Protein AF-A0AAD1P3G7-F1 (afdb_monomer_lite)

Structure (mmCIF, N/CA/C/O backbone):
data_AF-A0AAD1P3G7-F1
#
_entry.id   AF-A0AAD1P3G7-F1
#
loop_
_atom_site.group_PDB
_atom_site.id
_atom_site.type_symbol
_atom_site.label_atom_id
_atom_site.label_alt_id
_atom_site.label_comp_id
_atom_site.label_asym_id
_atom_site.label_entity_id
_atom_site.label_seq_id
_atom_site.pdbx_PDB_ins_code
_atom_site.Cartn_x
_atom_site.Cartn_y
_atom_site.Cartn_z
_atom_site.occupancy
_atom_site.B_iso_or_equiv
_atom_site.auth_seq_id
_atom_site.auth_comp_id
_atom_site.auth_asym_id
_atom_site.auth_atom_id
_atom_site.pdbx_PDB_model_num
ATOM 1 N N . MET A 1 1 ? -48.129 5.835 37.629 1.00 36.12 1 MET A N 1
ATOM 2 C CA . MET A 1 1 ? -47.521 6.976 36.917 1.00 36.12 1 MET A CA 1
ATOM 3 C C . MET A 1 1 ? -46.113 7.125 37.470 1.00 36.12 1 MET A C 1
ATOM 5 O O . MET A 1 1 ? -45.965 7.553 38.604 1.00 36.12 1 MET A O 1
ATOM 9 N N . LEU A 1 2 ? -45.109 6.602 36.759 1.00 42.03 2 LEU A N 1
ATOM 10 C CA . LEU A 1 2 ? -43.707 6.659 37.183 1.00 42.03 2 LEU A CA 1
ATOM 11 C C . LEU A 1 2 ? -43.207 8.080 36.921 1.00 42.03 2 LEU A C 1
ATOM 13 O O . LEU A 1 2 ? -42.811 8.399 35.802 1.00 42.03 2 LEU A O 1
ATOM 17 N N . PHE A 1 3 ? -43.298 8.940 37.934 1.00 46.84 3 PHE A N 1
ATOM 18 C CA . PHE A 1 3 ? -42.537 10.181 37.952 1.00 46.84 3 PHE A CA 1
ATOM 19 C C . PHE A 1 3 ? -41.063 9.779 37.994 1.00 46.84 3 PHE A C 1
ATOM 21 O O . PHE A 1 3 ? -40.562 9.301 39.008 1.00 46.84 3 PHE A O 1
ATOM 28 N N . LEU A 1 4 ? -40.405 9.861 36.838 1.00 49.84 4 LEU A N 1
ATOM 29 C CA . LEU A 1 4 ? -38.955 9.821 36.750 1.00 49.84 4 LEU A CA 1
ATOM 30 C C . LEU A 1 4 ? -38.446 11.031 37.527 1.00 49.84 4 LEU A C 1
ATOM 32 O O . LEU A 1 4 ? -38.607 12.168 37.094 1.00 49.84 4 LEU A O 1
ATOM 36 N N . ASP A 1 5 ? -37.913 10.735 38.705 1.00 57.84 5 ASP A N 1
ATOM 37 C CA . ASP A 1 5 ? -37.275 11.655 39.628 1.00 57.84 5 ASP A CA 1
ATOM 38 C C . ASP A 1 5 ? -36.222 12.485 38.872 1.00 57.84 5 ASP A C 1
ATOM 40 O O . ASP A 1 5 ? -35.218 11.972 38.365 1.00 57.84 5 ASP A O 1
ATOM 44 N N . GLN A 1 6 ? -36.545 13.760 38.667 1.00 55.66 6 GLN A N 1
ATOM 45 C CA . GLN A 1 6 ? -35.806 14.674 37.801 1.00 55.66 6 GLN A CA 1
ATOM 46 C C . GLN A 1 6 ? -34.412 14.976 38.377 1.00 55.66 6 GLN A C 1
ATOM 48 O O . GLN A 1 6 ? -33.468 15.184 37.612 1.00 55.66 6 GLN A O 1
ATOM 53 N N . ASP A 1 7 ? -34.249 14.869 39.695 1.00 58.38 7 ASP A N 1
ATOM 54 C CA . ASP A 1 7 ? -32.976 15.051 40.396 1.00 58.38 7 ASP A CA 1
ATOM 55 C C . ASP A 1 7 ? -32.043 13.851 40.172 1.00 58.38 7 ASP A C 1
ATOM 57 O O . ASP A 1 7 ? -30.888 14.023 39.774 1.00 58.38 7 ASP A O 1
ATOM 61 N N . ALA A 1 8 ?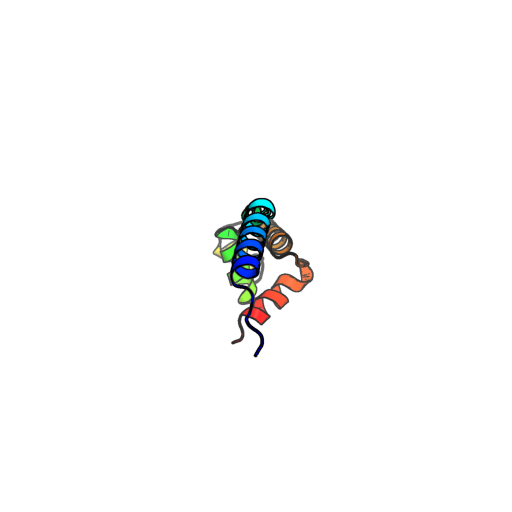 -32.572 12.622 40.228 1.00 61.56 8 ALA A N 1
ATOM 62 C CA . ALA A 1 8 ? -31.816 11.427 39.843 1.00 61.56 8 ALA A CA 1
ATOM 63 C C . ALA A 1 8 ? -31.364 11.445 38.368 1.00 61.56 8 ALA A C 1
ATOM 65 O O . ALA A 1 8 ? -30.380 10.792 37.999 1.00 61.56 8 ALA A O 1
ATOM 66 N N . SER A 1 9 ? -32.076 12.172 37.500 1.00 64.88 9 SER A N 1
ATOM 67 C CA . SER A 1 9 ? -31.716 12.310 36.085 1.00 64.88 9 SER A CA 1
ATOM 68 C C . SER A 1 9 ? -30.510 13.232 35.868 1.00 64.88 9 SER A C 1
ATOM 70 O O . SER A 1 9 ? -29.662 12.933 35.022 1.00 64.88 9 SER A O 1
ATOM 72 N N . LEU A 1 10 ? -30.392 14.296 36.670 1.00 74.06 10 LEU A N 1
ATOM 73 C CA . LEU A 1 10 ? -29.263 15.225 36.627 1.00 74.06 10 LEU A CA 1
ATOM 74 C C . LEU A 1 10 ? -27.996 14.574 37.173 1.00 74.06 10 LEU A C 1
ATOM 76 O O . LEU A 1 10 ? -26.950 14.668 36.532 1.00 74.06 10 LEU A O 1
ATOM 80 N N . ASP A 1 11 ? -28.098 13.829 38.273 1.00 78.50 11 ASP A N 1
ATOM 81 C CA . ASP A 1 11 ? -26.965 13.073 38.813 1.00 78.50 11 ASP A CA 1
ATOM 82 C C . ASP A 1 11 ? -26.488 11.989 37.843 1.00 78.50 11 ASP A C 1
ATOM 84 O O . ASP A 1 11 ? -25.286 11.819 37.617 1.00 78.50 11 ASP A O 1
ATOM 88 N N . ARG A 1 12 ? -27.419 11.286 37.186 1.00 74.12 12 ARG A N 1
ATOM 89 C CA . ARG A 1 12 ? -27.076 10.318 36.132 1.00 74.12 12 ARG A CA 1
ATOM 90 C C . ARG A 1 12 ? -26.402 10.982 34.940 1.00 74.12 12 ARG A C 1
ATOM 92 O O . ARG A 1 12 ? -25.451 10.415 34.400 1.00 74.12 12 ARG A O 1
ATOM 99 N N . LEU A 1 13 ? -26.866 12.163 34.533 1.00 79.56 13 LEU A N 1
ATOM 100 C CA . LEU A 1 13 ? -26.256 12.917 33.444 1.00 79.56 13 LEU A CA 1
ATOM 101 C C . LEU A 1 13 ? -24.848 13.384 33.825 1.00 79.56 13 LEU A C 1
ATOM 103 O O . LEU A 1 13 ? -23.910 13.183 33.056 1.00 79.56 13 LEU A O 1
ATOM 107 N N . LEU A 1 14 ? -24.681 13.943 35.022 1.00 83.06 14 LEU A N 1
ATOM 108 C CA . LEU A 1 14 ? -23.393 14.394 35.539 1.00 83.06 14 LEU A CA 1
ATOM 109 C C . LEU A 1 14 ? -22.400 13.233 35.629 1.00 83.06 14 LEU A C 1
ATOM 111 O O . LEU A 1 14 ? -21.256 13.356 35.185 1.00 83.06 14 LEU A O 1
ATOM 115 N N . HIS A 1 15 ? -22.846 12.082 36.129 1.00 81.44 15 HIS A N 1
ATOM 116 C CA . HIS A 1 15 ? -22.034 10.875 36.196 1.00 81.44 15 HIS A CA 1
ATOM 117 C C . HIS A 1 15 ? -21.653 10.368 34.796 1.00 81.44 15 HIS A C 1
ATOM 119 O O . HIS A 1 15 ? -20.493 10.036 34.557 1.00 81.44 15 HIS A O 1
ATOM 125 N N . ALA A 1 16 ? -22.588 10.363 33.840 1.00 77.31 16 ALA A N 1
ATOM 126 C CA . ALA A 1 16 ? -22.320 9.961 32.459 1.00 77.31 16 ALA A CA 1
ATOM 127 C C . ALA A 1 16 ? -21.313 10.895 31.765 1.00 77.31 16 ALA A C 1
ATOM 129 O O . ALA A 1 16 ? -20.365 10.425 31.135 1.00 77.31 16 ALA A O 1
ATOM 130 N N . VAL A 1 17 ? -21.469 12.212 31.916 1.00 81.81 17 VAL A N 1
ATOM 131 C CA . VAL A 1 17 ? -20.555 13.213 31.343 1.00 81.81 17 VAL A CA 1
ATOM 132 C C . VAL A 1 17 ? -19.166 13.105 31.971 1.00 81.81 17 VAL A C 1
ATOM 134 O O . VAL A 1 17 ? -18.162 13.109 31.255 1.00 81.81 17 VAL A O 1
ATOM 137 N N . THR A 1 18 ? -19.093 12.941 33.292 1.00 82.88 18 THR A N 1
ATOM 138 C CA . THR A 1 18 ? -17.827 12.777 34.022 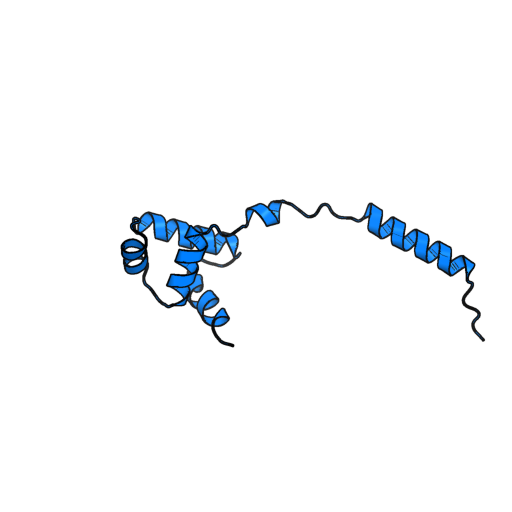1.00 82.88 18 THR A CA 1
ATOM 139 C C . THR A 1 18 ? -17.120 11.491 33.604 1.00 82.88 18 THR A C 1
ATOM 141 O O . THR A 1 18 ? -15.925 11.516 33.307 1.00 82.88 18 THR A O 1
ATOM 144 N N . TYR A 1 19 ? -17.865 10.391 33.469 1.00 78.38 19 TYR A N 1
ATOM 145 C CA . TYR A 1 19 ? -17.348 9.122 32.969 1.00 78.38 19 TYR A CA 1
ATOM 146 C C . TYR A 1 19 ? -16.784 9.262 31.550 1.00 78.38 19 TYR A C 1
ATOM 148 O O . TYR A 1 19 ? -15.666 8.818 31.306 1.00 78.38 19 TYR A O 1
ATOM 156 N N . ILE A 1 20 ? -17.496 9.914 30.625 1.00 76.44 20 ILE A N 1
ATOM 157 C CA . ILE A 1 20 ? -17.022 10.128 29.246 1.00 76.44 20 ILE A CA 1
ATOM 158 C C . ILE A 1 20 ? -15.772 11.018 29.218 1.00 76.44 20 ILE A C 1
ATOM 160 O O . ILE A 1 20 ? -14.835 10.739 28.471 1.00 76.44 20 ILE A O 1
ATOM 164 N N . SER A 1 21 ? -15.740 12.072 30.037 1.00 76.06 21 SER A N 1
ATOM 165 C CA . SER A 1 21 ? -14.607 12.997 30.127 1.00 76.06 21 SER A CA 1
ATOM 166 C C . SER A 1 21 ? -13.346 12.310 30.666 1.00 76.06 21 SER A C 1
ATOM 168 O O . SER A 1 21 ? -12.270 12.437 30.082 1.00 76.06 21 SER A O 1
ATOM 170 N N . GLN A 1 22 ? -13.482 11.512 31.729 1.00 73.19 22 GLN A N 1
ATOM 171 C CA . GLN A 1 22 ? -12.369 10.795 32.361 1.00 73.19 22 GLN A CA 1
ATOM 172 C C . GLN A 1 22 ? -11.921 9.561 31.561 1.00 73.19 22 GLN A C 1
ATOM 174 O O . GLN A 1 22 ? -10.732 9.255 31.515 1.00 73.19 22 GLN A O 1
ATOM 179 N N . ASN A 1 23 ? -12.847 8.873 30.884 1.00 65.00 23 ASN A N 1
ATOM 180 C CA . ASN A 1 23 ? -12.560 7.706 30.039 1.00 65.00 23 ASN A CA 1
ATOM 181 C C . ASN A 1 23 ? -12.311 8.076 28.576 1.00 65.00 23 ASN A C 1
ATOM 183 O O . ASN A 1 23 ? -12.358 7.202 27.703 1.00 65.00 23 ASN A O 1
ATOM 187 N N . LYS A 1 24 ? -12.024 9.350 28.288 1.00 60.12 24 LYS A N 1
ATOM 188 C CA . LYS A 1 24 ? -11.571 9.801 26.975 1.00 60.12 24 LYS A CA 1
ATOM 189 C C . LYS A 1 24 ? -10.191 9.195 26.728 1.00 60.12 24 LYS A C 1
ATOM 191 O O . LYS A 1 24 ? -9.159 9.816 26.970 1.00 60.12 24 LYS A O 1
ATOM 196 N N . LYS A 1 25 ? -10.175 7.927 26.303 1.00 62.31 25 LYS A N 1
ATOM 197 C CA . LYS A 1 25 ? -8.959 7.209 25.934 1.00 62.31 25 LYS A CA 1
ATOM 198 C C . LYS A 1 25 ? -8.209 8.118 24.965 1.00 62.31 25 LYS A C 1
ATOM 200 O O . LYS A 1 25 ? -8.831 8.572 23.998 1.00 62.31 25 LYS A O 1
ATOM 205 N N . PRO A 1 26 ? -6.924 8.423 25.210 1.00 55.66 26 PRO A N 1
ATOM 206 C CA . PRO A 1 26 ? -6.143 9.165 24.239 1.00 55.66 26 PRO A CA 1
ATOM 207 C C . PRO A 1 26 ? -6.281 8.415 22.920 1.00 55.66 26 PRO A C 1
ATOM 209 O O . PRO A 1 26 ? -5.983 7.219 22.857 1.00 55.66 26 PRO A O 1
ATOM 212 N N . ILE A 1 27 ? -6.822 9.091 21.901 1.00 53.59 27 ILE A N 1
ATOM 213 C CA . ILE A 1 27 ? -6.882 8.553 20.545 1.00 53.59 27 ILE A CA 1
ATOM 214 C C . ILE A 1 27 ? -5.450 8.145 20.242 1.00 53.59 27 ILE A C 1
ATOM 216 O O . ILE A 1 27 ? -4.545 8.980 20.248 1.00 53.59 27 ILE A O 1
ATOM 220 N N . ASN A 1 28 ? -5.221 6.842 20.137 1.00 52.38 28 ASN A N 1
ATOM 221 C CA . ASN A 1 28 ? -3.885 6.296 20.090 1.00 52.38 28 ASN A CA 1
ATOM 222 C C . ASN A 1 28 ? -3.259 6.735 18.764 1.00 52.38 28 ASN A C 1
ATOM 224 O O . ASN A 1 28 ? -3.518 6.145 17.720 1.00 52.38 28 ASN A O 1
ATOM 228 N N . ILE A 1 29 ? -2.434 7.784 18.807 1.00 52.06 29 ILE A N 1
ATOM 229 C CA . ILE A 1 29 ? -1.764 8.386 17.643 1.00 52.06 29 ILE A CA 1
ATOM 230 C C . ILE A 1 29 ? -0.911 7.348 16.879 1.00 52.06 29 ILE A C 1
ATOM 232 O O . ILE A 1 29 ? -0.542 7.574 15.727 1.00 52.06 29 ILE A O 1
ATOM 236 N N . LYS A 1 30 ? -0.655 6.157 17.451 1.00 50.66 30 LYS A N 1
ATOM 237 C CA . LYS A 1 30 ? -0.067 5.025 16.719 1.00 50.66 30 LYS A CA 1
ATOM 238 C C . LYS A 1 30 ? -0.883 4.615 15.487 1.00 50.66 30 LYS A C 1
ATOM 240 O O . LYS A 1 30 ? -0.267 4.180 14.519 1.00 50.66 30 LYS A O 1
ATOM 245 N N . GLU A 1 31 ? -2.205 4.805 15.465 1.00 51.62 31 GLU A N 1
ATOM 246 C CA . GLU A 1 31 ? -3.010 4.549 14.257 1.00 51.62 31 GLU A CA 1
ATOM 247 C C . GLU A 1 31 ? -2.689 5.526 13.115 1.00 51.62 31 GLU A C 1
ATOM 249 O O . GLU A 1 31 ? -2.741 5.153 11.944 1.00 51.62 31 GLU A O 1
ATOM 254 N N . ILE A 1 32 ? -2.249 6.749 13.428 1.00 49.91 32 ILE A N 1
ATOM 255 C CA . ILE A 1 32 ? -1.918 7.779 12.430 1.00 49.91 32 ILE A CA 1
ATOM 256 C C . ILE A 1 32 ? -0.589 7.459 11.720 1.00 49.91 32 ILE A C 1
ATOM 258 O O . ILE A 1 32 ? -0.407 7.791 10.549 1.00 49.91 32 ILE A O 1
ATOM 262 N N . ASN A 1 33 ? 0.316 6.720 12.374 1.00 51.66 33 ASN A N 1
ATOM 263 C CA . ASN A 1 33 ? 1.559 6.228 11.760 1.00 51.66 33 ASN A CA 1
ATOM 264 C C . ASN A 1 33 ? 1.326 5.094 10.749 1.00 51.66 33 ASN A C 1
ATOM 266 O O . ASN A 1 33 ? 2.231 4.728 9.998 1.00 51.66 33 ASN A O 1
ATOM 270 N N . ASN A 1 34 ? 0.102 4.564 10.689 1.00 60.16 34 ASN A N 1
ATOM 271 C CA . ASN A 1 34 ? -0.305 3.546 9.731 1.00 60.16 34 ASN A CA 1
ATOM 272 C C . ASN A 1 34 ? -0.788 4.138 8.394 1.00 60.16 34 ASN A C 1
ATOM 274 O O . ASN A 1 34 ? -1.393 3.453 7.568 1.00 60.16 34 ASN A O 1
ATOM 278 N N . LYS A 1 35 ? -0.527 5.430 8.164 1.00 71.75 35 LYS A N 1
ATOM 279 C CA . LYS A 1 35 ? -0.946 6.137 6.957 1.00 71.75 35 LYS A CA 1
ATOM 280 C C . LYS A 1 35 ? -0.228 5.573 5.731 1.00 71.75 35 LYS A C 1
ATOM 282 O O . LYS A 1 35 ? 1.006 5.537 5.659 1.00 71.75 35 LYS A O 1
ATOM 287 N N . ILE A 1 36 ? -1.012 5.126 4.755 1.00 80.50 36 ILE A N 1
ATOM 288 C CA . ILE A 1 36 ? -0.510 4.775 3.427 1.00 80.50 36 ILE A CA 1
ATOM 289 C C . ILE A 1 36 ? 0.017 6.056 2.771 1.00 80.50 36 ILE A C 1
ATOM 291 O O . ILE A 1 36 ? -0.680 7.066 2.692 1.00 80.50 36 ILE A O 1
ATOM 295 N N . THR A 1 37 ? 1.277 6.029 2.347 1.00 87.31 37 THR A N 1
ATOM 296 C CA . THR A 1 37 ? 1.912 7.134 1.617 1.00 87.31 37 THR A CA 1
ATOM 297 C C . THR A 1 37 ? 1.397 7.189 0.179 1.00 87.31 37 THR A C 1
ATOM 299 O O . THR A 1 37 ? 0.921 6.187 -0.345 1.00 87.31 37 THR A O 1
ATOM 302 N N . ALA A 1 38 ? 1.535 8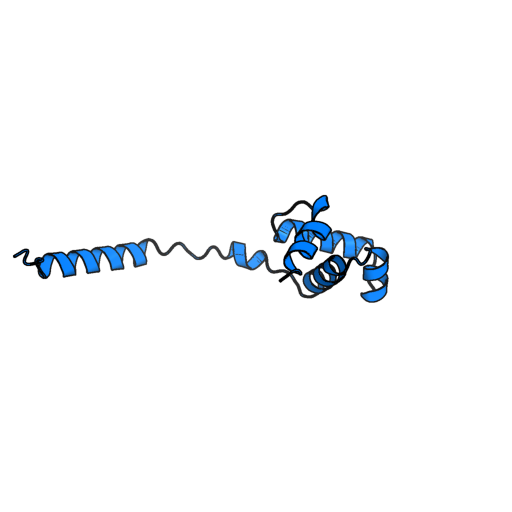.329 -0.503 1.00 83.75 38 ALA A N 1
ATOM 303 C CA . ALA A 1 38 ? 1.094 8.463 -1.898 1.00 83.75 38 ALA A CA 1
ATOM 304 C C . ALA A 1 38 ? 1.729 7.408 -2.828 1.00 83.75 38 ALA A C 1
ATOM 306 O O . ALA A 1 38 ? 1.050 6.821 -3.665 1.00 83.75 38 ALA A O 1
ATOM 307 N N . ASN A 1 39 ? 3.013 7.095 -2.628 1.00 87.62 39 ASN A N 1
ATOM 308 C CA . ASN A 1 39 ? 3.709 6.069 -3.410 1.00 87.62 39 ASN A CA 1
ATOM 309 C C . ASN A 1 39 ? 3.159 4.666 -3.133 1.00 87.62 39 ASN A C 1
ATOM 311 O O . ASN A 1 39 ? 2.918 3.898 -4.060 1.00 87.62 39 ASN A O 1
ATOM 315 N N . GLU A 1 40 ? 2.919 4.337 -1.863 1.00 87.75 40 GLU A N 1
ATOM 316 C CA . GLU A 1 40 ? 2.291 3.071 -1.480 1.00 87.75 40 GLU A CA 1
ATOM 317 C C . GLU A 1 40 ? 0.859 2.971 -2.022 1.00 87.75 40 GLU A C 1
ATOM 319 O O . GLU A 1 40 ? 0.464 1.918 -2.510 1.00 87.75 40 GLU A O 1
ATOM 324 N N . PHE A 1 41 ? 0.102 4.068 -2.007 1.00 84.50 41 PHE A N 1
ATOM 325 C CA . PHE A 1 41 ? -1.241 4.119 -2.573 1.00 84.50 41 PHE A CA 1
ATOM 326 C C . PHE A 1 41 ? -1.225 3.879 -4.084 1.00 84.50 41 PHE A C 1
ATOM 328 O O . PHE A 1 41 ? -1.978 3.042 -4.572 1.00 84.50 41 PHE A O 1
ATOM 335 N N . ASN A 1 42 ? -0.326 4.533 -4.821 1.00 86.75 42 ASN A N 1
ATOM 336 C CA . ASN A 1 42 ? -0.192 4.345 -6.266 1.00 86.75 42 ASN A CA 1
ATOM 337 C C . ASN A 1 42 ? 0.160 2.893 -6.618 1.00 86.75 42 ASN A C 1
ATOM 339 O O . ASN A 1 42 ? -0.479 2.291 -7.480 1.00 86.75 42 ASN A O 1
ATOM 343 N N . VAL A 1 43 ? 1.109 2.291 -5.894 1.00 88.88 43 VAL A N 1
ATOM 344 C CA . VAL A 1 43 ? 1.459 0.871 -6.062 1.00 88.88 43 VAL A CA 1
ATOM 345 C C . VAL A 1 43 ? 0.272 -0.035 -5.729 1.00 88.88 43 VAL A C 1
ATOM 347 O O . VAL A 1 43 ? -0.030 -0.954 -6.486 1.00 88.88 43 VAL A O 1
ATOM 350 N N . MET A 1 44 ? -0.437 0.231 -4.630 1.00 86.81 44 MET A N 1
ATOM 351 C CA . MET A 1 44 ? -1.635 -0.511 -4.224 1.00 86.81 44 MET A CA 1
ATOM 352 C C . MET A 1 44 ? -2.721 -0.473 -5.308 1.00 86.81 44 MET A C 1
ATOM 354 O O . MET A 1 44 ? -3.314 -1.495 -5.643 1.00 86.81 44 MET A O 1
ATOM 358 N N . MET A 1 45 ? -2.934 0.703 -5.888 1.00 85.81 45 MET A N 1
ATOM 359 C CA . MET A 1 45 ? -3.935 0.999 -6.906 1.00 85.81 45 MET A CA 1
ATOM 360 C C . MET A 1 45 ? -3.604 0.323 -8.252 1.00 85.81 45 MET A C 1
ATOM 362 O O . MET A 1 45 ? -4.500 -0.168 -8.943 1.00 85.81 45 MET A O 1
ATOM 366 N N . MET A 1 46 ? -2.323 0.213 -8.615 1.00 88.06 46 MET A N 1
ATOM 367 C CA . MET A 1 46 ? -1.882 -0.562 -9.786 1.00 88.06 46 MET A CA 1
ATOM 368 C C . MET A 1 46 ? -1.964 -2.079 -9.545 1.00 88.06 46 MET A C 1
ATOM 370 O O . MET A 1 46 ? -2.404 -2.820 -10.424 1.00 88.06 46 MET A O 1
ATOM 374 N N . LEU A 1 47 ? -1.627 -2.550 -8.338 1.00 85.88 47 LEU A N 1
ATOM 375 C CA . LEU A 1 47 ? -1.795 -3.959 -7.953 1.00 85.88 47 LEU A CA 1
ATOM 376 C C . LEU A 1 47 ? -3.268 -4.392 -8.001 1.00 85.88 47 LEU A C 1
ATOM 378 O O . LEU A 1 47 ? -3.558 -5.501 -8.451 1.00 85.88 47 LEU A O 1
ATOM 382 N N . ALA A 1 48 ? -4.189 -3.519 -7.579 1.00 80.62 48 ALA A N 1
ATOM 383 C CA . ALA A 1 48 ? -5.637 -3.733 -7.663 1.00 80.62 48 ALA A CA 1
ATOM 384 C C . ALA A 1 48 ? -6.102 -3.995 -9.101 1.00 80.62 48 ALA A C 1
ATOM 386 O O . ALA A 1 48 ? -6.906 -4.887 -9.349 1.00 80.62 48 ALA A O 1
ATOM 387 N N . ARG A 1 49 ? -5.528 -3.249 -10.054 1.00 81.00 49 ARG A N 1
ATOM 388 C CA . ARG A 1 49 ? -5.771 -3.382 -11.499 1.00 81.00 49 ARG A CA 1
ATOM 389 C C . ARG A 1 49 ? -5.089 -4.600 -12.125 1.00 81.00 49 ARG A C 1
ATOM 391 O O . ARG A 1 49 ? -5.162 -4.787 -13.333 1.00 81.00 49 ARG A O 1
ATOM 398 N N . GLY A 1 50 ? -4.398 -5.415 -11.331 1.00 85.38 50 GLY A N 1
ATOM 399 C CA . GLY A 1 50 ? -3.774 -6.652 -11.787 1.00 85.38 50 GLY A CA 1
ATOM 400 C C . GLY A 1 50 ? -2.359 -6.506 -12.340 1.00 85.38 50 GLY A C 1
ATOM 401 O O . GLY A 1 50 ? -1.816 -7.506 -12.807 1.00 85.38 50 GLY A O 1
ATOM 402 N N . TRP A 1 51 ? -1.749 -5.321 -12.250 1.00 87.12 51 TRP A N 1
ATOM 403 C CA . TRP A 1 51 ? -0.405 -5.078 -12.773 1.00 87.12 51 TRP A CA 1
ATOM 404 C C . TRP A 1 51 ? 0.651 -5.886 -12.006 1.00 87.12 51 TRP A C 1
ATOM 406 O O . TRP A 1 51 ? 0.543 -6.096 -10.792 1.00 87.12 51 TRP A O 1
ATOM 416 N N . SER A 1 52 ? 1.686 -6.343 -12.713 1.00 89.75 52 SER A N 1
ATOM 417 C CA . SER A 1 52 ? 2.841 -7.014 -12.112 1.00 89.75 52 SER A CA 1
ATOM 418 C C . SER A 1 52 ? 3.789 -6.011 -11.444 1.00 89.75 52 SER A C 1
ATOM 420 O O . SER A 1 52 ? 3.783 -4.816 -11.739 1.00 89.75 52 SER A O 1
ATOM 422 N N . LEU A 1 53 ? 4.667 -6.498 -10.562 1.00 88.44 53 LEU A N 1
ATOM 423 C CA . LEU A 1 53 ? 5.693 -5.654 -9.937 1.00 88.44 53 LEU A CA 1
ATOM 424 C C . LEU A 1 53 ? 6.650 -5.039 -10.966 1.00 88.44 53 LEU A C 1
ATOM 426 O O . LEU A 1 53 ? 7.052 -3.893 -10.794 1.00 88.44 53 LEU A O 1
ATOM 430 N N . THR A 1 54 ? 6.956 -5.772 -12.039 1.00 91.88 54 THR A N 1
ATOM 431 C CA . THR A 1 54 ? 7.829 -5.325 -13.134 1.00 91.88 54 THR A CA 1
ATOM 432 C C . THR A 1 54 ? 7.183 -4.191 -13.939 1.00 91.88 54 THR A C 1
ATOM 434 O O . THR A 1 54 ? 7.819 -3.176 -14.216 1.00 91.88 54 THR A O 1
ATOM 437 N N . GLN A 1 55 ? 5.880 -4.298 -14.224 1.00 91.12 55 GLN A N 1
ATOM 438 C CA . GLN A 1 55 ? 5.100 -3.253 -14.897 1.00 91.12 55 GLN A CA 1
ATOM 439 C C . GLN A 1 55 ? 4.991 -1.988 -14.038 1.00 91.12 55 GLN A C 1
ATOM 441 O O . GLN A 1 55 ? 5.183 -0.878 -14.531 1.00 91.12 55 GLN A O 1
ATOM 446 N N . ILE A 1 56 ? 4.735 -2.149 -12.737 1.00 91.31 56 ILE A N 1
ATOM 447 C CA . ILE A 1 56 ? 4.655 -1.030 -11.787 1.00 91.31 56 ILE A CA 1
ATOM 448 C C . ILE A 1 56 ? 6.015 -0.341 -11.637 1.00 91.31 56 ILE A C 1
ATOM 450 O O . ILE A 1 56 ? 6.072 0.887 -11.572 1.00 91.31 56 ILE A O 1
ATOM 454 N N . ALA A 1 57 ? 7.102 -1.114 -11.595 1.00 92.25 57 ALA A N 1
ATOM 455 C CA . ALA A 1 57 ? 8.469 -0.606 -11.536 1.00 92.25 57 ALA A CA 1
ATOM 456 C C . ALA A 1 57 ? 8.791 0.270 -12.754 1.00 92.25 57 ALA A C 1
ATOM 458 O O . ALA A 1 57 ? 9.235 1.409 -12.586 1.00 92.25 57 ALA A O 1
ATOM 459 N N . GLY A 1 58 ? 8.461 -0.216 -13.957 1.00 91.56 58 GLY A N 1
ATOM 460 C CA . GLY A 1 58 ? 8.601 0.542 -15.200 1.00 91.56 58 GLY A CA 1
ATOM 461 C C . GLY A 1 58 ? 7.779 1.833 -15.205 1.00 91.56 58 GLY A C 1
ATOM 462 O O . GLY A 1 58 ? 8.318 2.904 -15.472 1.00 91.56 58 GLY A O 1
ATOM 463 N N . ALA A 1 59 ? 6.498 1.764 -14.830 1.00 88.31 59 ALA A N 1
ATOM 464 C CA . ALA A 1 59 ? 5.604 2.925 -14.833 1.00 88.31 59 ALA A CA 1
ATOM 465 C C . ALA A 1 59 ? 5.931 3.967 -13.750 1.00 88.31 59 ALA A C 1
ATOM 467 O O . ALA A 1 59 ? 5.717 5.159 -13.950 1.00 88.31 59 ALA A O 1
ATOM 468 N N . SER A 1 60 ? 6.458 3.532 -12.603 1.00 85.88 60 SER A N 1
ATOM 469 C CA . SER A 1 60 ? 6.798 4.415 -11.478 1.00 85.88 60 SER A CA 1
ATOM 470 C C . SER A 1 60 ? 8.246 4.918 -11.519 1.00 85.88 60 SER A C 1
ATOM 472 O O . SER A 1 60 ? 8.652 5.643 -10.610 1.00 85.88 60 SER A O 1
ATOM 474 N N . GLN A 1 61 ? 9.041 4.502 -12.518 1.00 89.19 61 GLN A N 1
ATOM 475 C CA . GLN A 1 61 ? 10.487 4.757 -12.603 1.00 89.19 61 GLN A CA 1
ATOM 476 C C . GLN A 1 61 ? 11.227 4.376 -11.304 1.00 89.19 61 GLN A C 1
ATOM 478 O O . GLN A 1 61 ? 12.076 5.112 -10.793 1.00 89.19 61 GLN A O 1
ATOM 483 N N . LYS A 1 62 ? 10.870 3.227 -10.713 1.00 91.62 62 LYS A N 1
ATOM 484 C CA . LYS A 1 62 ? 11.496 2.683 -9.495 1.00 91.62 62 LYS A CA 1
ATOM 485 C C . LYS A 1 62 ? 11.971 1.261 -9.743 1.00 91.62 62 LYS A C 1
ATOM 487 O O . LYS A 1 62 ? 11.418 0.556 -10.574 1.00 91.62 62 LYS A O 1
ATOM 492 N N . SER A 1 63 ? 12.959 0.813 -8.971 1.00 92.38 63 SER A N 1
ATOM 493 C CA . SER A 1 63 ? 13.391 -0.585 -9.033 1.00 92.38 63 SER A CA 1
ATOM 494 C C . SER A 1 63 ? 12.288 -1.531 -8.550 1.00 92.38 63 SER A C 1
ATOM 496 O O . SER A 1 63 ? 11.529 -1.200 -7.633 1.00 92.38 63 SER A O 1
ATOM 498 N N . GLU A 1 64 ? 12.253 -2.748 -9.089 1.00 92.00 64 GLU A N 1
ATOM 499 C CA . GLU A 1 64 ? 11.345 -3.799 -8.615 1.00 92.00 64 GLU A CA 1
ATOM 500 C C . GLU A 1 64 ? 11.514 -4.085 -7.120 1.00 92.00 64 GLU A C 1
ATOM 502 O O . GLU A 1 64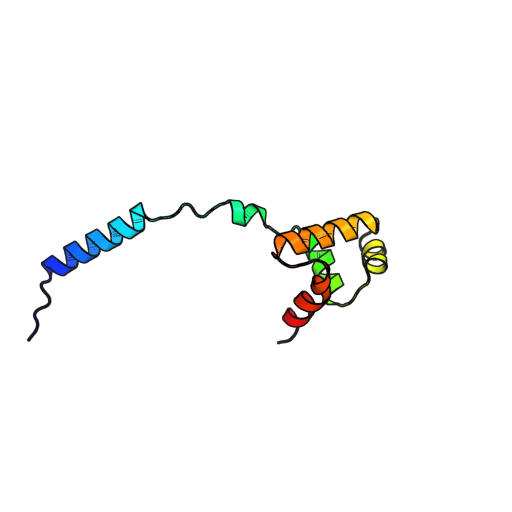 ? 10.532 -4.299 -6.408 1.00 92.00 64 GLU A O 1
ATOM 507 N N . LYS A 1 65 ? 12.750 -3.995 -6.612 1.00 91.88 65 LYS A N 1
ATOM 508 C CA . LYS A 1 65 ? 13.060 -4.126 -5.183 1.00 91.88 65 LYS A CA 1
ATOM 509 C C . LYS A 1 65 ? 12.324 -3.073 -4.351 1.00 91.88 65 LYS A C 1
ATOM 511 O O . LYS A 1 65 ? 11.752 -3.395 -3.310 1.00 91.88 65 LYS A O 1
ATOM 516 N N . THR A 1 66 ? 12.297 -1.825 -4.818 1.00 92.31 66 THR A N 1
ATOM 517 C CA . THR A 1 66 ? 11.573 -0.728 -4.163 1.00 92.31 66 THR A CA 1
ATOM 518 C C . THR A 1 66 ? 10.063 -0.971 -4.182 1.00 92.31 66 THR A C 1
ATOM 520 O O . THR A 1 66 ? 9.410 -0.823 -3.150 1.00 92.31 66 THR A O 1
ATOM 523 N N . ILE A 1 67 ? 9.501 -1.406 -5.314 1.00 91.50 67 ILE A N 1
ATOM 524 C CA . ILE A 1 67 ? 8.067 -1.724 -5.412 1.00 91.50 67 ILE A CA 1
ATOM 525 C C . ILE A 1 67 ? 7.696 -2.911 -4.507 1.00 91.50 67 ILE A C 1
ATOM 527 O O . ILE A 1 67 ? 6.667 -2.876 -3.829 1.00 91.50 67 ILE A O 1
ATOM 531 N N . GLY A 1 68 ? 8.551 -3.933 -4.414 1.00 88.12 68 GLY A N 1
ATOM 532 C CA . GLY A 1 68 ? 8.382 -5.054 -3.485 1.00 88.12 68 GLY A CA 1
ATOM 533 C C . GLY A 1 68 ? 8.404 -4.624 -2.012 1.00 88.12 68 GLY A C 1
ATOM 534 O O . GLY A 1 68 ? 7.617 -5.127 -1.199 1.00 88.12 68 GLY A O 1
ATOM 535 N N . ALA A 1 69 ? 9.244 -3.643 -1.665 1.00 90.75 69 ALA A N 1
ATOM 536 C CA . ALA A 1 69 ? 9.249 -3.033 -0.338 1.00 90.75 69 ALA A CA 1
ATOM 537 C C . ALA A 1 69 ? 7.943 -2.270 -0.063 1.00 90.75 69 ALA A C 1
ATOM 539 O O . ALA A 1 69 ? 7.337 -2.470 0.990 1.00 90.75 69 ALA A O 1
ATOM 540 N N . TYR A 1 70 ? 7.451 -1.480 -1.026 1.00 90.81 70 TYR A N 1
ATOM 541 C CA . TYR A 1 70 ? 6.153 -0.810 -0.907 1.00 90.81 70 TYR A CA 1
ATOM 542 C C . TYR A 1 70 ? 5.008 -1.809 -0.734 1.00 90.81 70 TYR A C 1
ATOM 544 O O . TYR A 1 70 ? 4.225 -1.653 0.196 1.00 90.81 70 TYR A O 1
ATOM 552 N N . LYS A 1 71 ? 4.955 -2.893 -1.521 1.00 87.81 71 LYS A N 1
ATOM 553 C CA . LYS A 1 71 ? 3.967 -3.977 -1.350 1.00 87.81 71 LYS A CA 1
ATOM 554 C C . LYS A 1 71 ? 3.980 -4.549 0.071 1.00 87.81 71 LYS A C 1
ATOM 556 O O . LYS A 1 71 ? 2.928 -4.740 0.678 1.00 87.81 71 LYS A O 1
ATOM 561 N N . SER A 1 72 ? 5.170 -4.798 0.612 1.00 86.94 72 SER A N 1
ATOM 562 C CA . SER A 1 72 ? 5.342 -5.346 1.962 1.00 86.94 72 SER A CA 1
ATOM 563 C C . SER A 1 72 ? 4.917 -4.355 3.050 1.00 86.94 72 SER A C 1
ATOM 565 O O . SER A 1 72 ? 4.289 -4.748 4.033 1.00 86.94 72 SER A O 1
ATOM 567 N N . ASN A 1 73 ? 5.208 -3.067 2.864 1.00 86.88 73 ASN A N 1
ATOM 568 C CA . ASN A 1 73 ? 4.774 -2.016 3.777 1.00 86.88 73 ASN A CA 1
ATOM 569 C C . ASN A 1 73 ? 3.257 -1.810 3.729 1.00 86.88 73 ASN A C 1
ATOM 571 O O . ASN A 1 73 ? 2.646 -1.719 4.785 1.00 86.88 73 ASN A O 1
ATOM 575 N N . ILE A 1 74 ? 2.639 -1.825 2.543 1.00 85.44 74 ILE A N 1
ATOM 576 C CA . ILE A 1 74 ? 1.176 -1.776 2.385 1.00 85.44 74 ILE A CA 1
ATOM 577 C C . ILE A 1 74 ? 0.532 -2.957 3.115 1.00 85.44 74 ILE A C 1
ATOM 579 O O . ILE A 1 74 ? -0.413 -2.764 3.868 1.00 85.44 74 ILE A O 1
ATOM 583 N N . ALA A 1 75 ? 1.067 -4.171 2.952 1.00 81.56 75 ALA A N 1
ATOM 584 C CA . ALA A 1 75 ? 0.580 -5.363 3.647 1.00 81.56 75 ALA A CA 1
ATOM 585 C C . ALA A 1 75 ? 0.608 -5.197 5.170 1.00 81.56 75 ALA A C 1
ATOM 587 O O . ALA A 1 75 ? -0.404 -5.407 5.842 1.00 81.56 75 ALA A O 1
ATOM 588 N N . ARG A 1 76 ? 1.749 -4.734 5.696 1.00 83.56 76 ARG A N 1
ATOM 589 C CA . ARG A 1 76 ? 1.919 -4.434 7.119 1.00 83.56 76 ARG A CA 1
ATOM 590 C C . ARG A 1 76 ? 0.925 -3.373 7.586 1.00 83.56 76 ARG A C 1
ATOM 592 O O . ARG A 1 76 ? 0.315 -3.548 8.634 1.00 83.56 76 ARG A O 1
ATOM 599 N N . LYS A 1 77 ? 0.725 -2.319 6.789 1.00 83.25 77 LYS A N 1
ATOM 600 C CA . LYS A 1 77 ? -0.175 -1.212 7.123 1.00 83.25 77 LYS A CA 1
ATOM 601 C C . LYS A 1 77 ? -1.652 -1.602 7.088 1.00 83.25 77 LYS A C 1
ATOM 603 O O . LYS A 1 77 ? -2.418 -1.184 7.944 1.00 83.25 77 LYS A O 1
ATOM 608 N N . LEU A 1 78 ? -2.052 -2.467 6.161 1.00 76.12 78 LEU A N 1
ATOM 609 C CA . LEU A 1 78 ? -3.418 -2.995 6.080 1.00 76.12 78 LEU A CA 1
ATOM 610 C C . LEU A 1 78 ? -3.690 -4.138 7.075 1.00 76.12 78 LEU A C 1
ATOM 612 O O . LEU A 1 78 ? -4.810 -4.645 7.125 1.00 76.12 78 LEU A O 1
ATOM 616 N N . GLY A 1 79 ? -2.682 -4.587 7.834 1.00 72.44 79 GLY A N 1
ATOM 617 C CA . GLY A 1 79 ? -2.803 -5.735 8.737 1.00 72.44 79 GLY A CA 1
ATOM 618 C C . GLY A 1 79 ? -3.087 -7.051 8.001 1.00 72.44 79 GLY A C 1
ATOM 619 O O . GLY A 1 79 ? -3.776 -7.924 8.528 1.00 72.44 79 GLY A O 1
ATOM 620 N N . LYS A 1 80 ? -2.618 -7.189 6.753 1.00 69.88 80 LYS A N 1
ATOM 621 C CA . LYS A 1 80 ? -2.856 -8.361 5.895 1.00 69.88 80 LYS A CA 1
ATOM 622 C C . LYS A 1 80 ? -1.545 -9.019 5.474 1.00 69.88 80 LYS A C 1
ATOM 624 O O . LYS A 1 80 ? -0.504 -8.379 5.360 1.00 69.88 80 LYS A O 1
ATOM 629 N N . ASN A 1 81 ? -1.615 -10.308 5.152 1.00 68.19 81 ASN A N 1
ATOM 630 C CA . ASN A 1 81 ? -0.469 -11.045 4.628 1.00 68.19 81 ASN A CA 1
ATOM 631 C C . ASN A 1 81 ? -0.187 -10.679 3.160 1.00 68.19 81 ASN A C 1
ATOM 633 O O . ASN A 1 81 ? -1.087 -10.635 2.318 1.00 68.19 81 ASN A O 1
ATOM 637 N N . ASN A 1 82 ? 1.096 -10.481 2.846 1.00 63.00 82 ASN A N 1
ATOM 638 C CA . ASN A 1 82 ? 1.617 -10.041 1.543 1.00 63.00 82 ASN A CA 1
ATOM 639 C C . ASN A 1 82 ? 1.178 -10.945 0.364 1.00 63.00 82 ASN A C 1
ATOM 641 O O . ASN A 1 82 ? 1.007 -10.486 -0.769 1.00 63.00 82 ASN A O 1
ATOM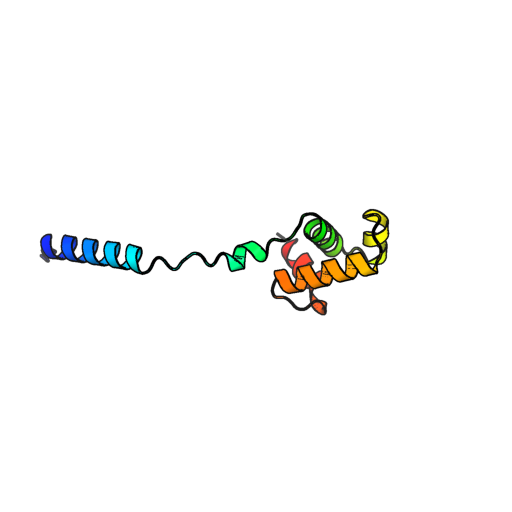 645 N N . SER A 1 83 ? 0.939 -12.231 0.632 1.00 60.47 83 SER A N 1
ATOM 646 C CA . SER A 1 83 ? 0.545 -13.243 -0.357 1.00 60.47 83 SER A CA 1
ATOM 647 C C . SER A 1 83 ? -0.860 -13.019 -0.923 1.00 60.47 83 SER A C 1
ATOM 649 O O . SER A 1 83 ? -1.121 -13.362 -2.072 1.00 60.47 83 SER A O 1
ATOM 651 N N . ARG A 1 84 ? -1.767 -12.418 -0.140 1.00 59.81 84 ARG A N 1
ATOM 652 C CA . ARG A 1 84 ? -3.172 -12.222 -0.534 1.00 59.81 84 ARG A CA 1
ATOM 653 C C . ARG A 1 84 ? -3.500 -10.787 -0.917 1.00 59.81 84 ARG A C 1
ATOM 655 O O . ARG A 1 84 ? -4.631 -10.536 -1.305 1.00 59.81 84 ARG A O 1
ATOM 662 N N . LEU A 1 85 ? -2.523 -9.877 -0.886 1.00 63.31 85 LEU A N 1
ATOM 663 C CA . LEU A 1 85 ? -2.760 -8.445 -1.066 1.00 63.31 85 LEU A CA 1
ATOM 664 C C . LEU A 1 85 ? -3.494 -8.120 -2.378 1.00 63.31 85 LEU A C 1
ATOM 666 O O . LEU A 1 85 ? -4.519 -7.446 -2.348 1.00 63.31 85 LEU A O 1
ATOM 670 N N . LYS A 1 86 ? -3.025 -8.684 -3.502 1.00 63.59 86 LYS A N 1
ATOM 671 C CA . LYS A 1 86 ? -3.649 -8.547 -4.834 1.00 63.59 86 LYS A CA 1
ATOM 672 C C . LYS A 1 86 ? -5.122 -8.982 -4.824 1.00 63.59 86 LYS A C 1
ATOM 674 O O . LYS A 1 86 ? -5.973 -8.308 -5.397 1.00 63.59 86 LYS A O 1
ATOM 679 N N . TYR A 1 87 ? -5.422 -10.083 -4.139 1.00 59.06 87 TYR A N 1
ATOM 680 C CA . TYR A 1 87 ? -6.776 -10.621 -4.033 1.00 59.06 87 TYR A CA 1
ATOM 681 C C . TYR A 1 87 ? -7.646 -9.778 -3.101 1.00 59.06 87 TYR A C 1
ATOM 683 O O . TYR A 1 87 ? -8.744 -9.402 -3.474 1.00 59.06 87 TYR A O 1
ATOM 691 N N . THR A 1 88 ? -7.160 -9.395 -1.922 1.00 60.88 88 THR A N 1
ATOM 692 C CA . THR A 1 88 ? -7.936 -8.541 -1.012 1.00 60.88 88 THR A CA 1
ATOM 693 C C . THR A 1 88 ? -8.255 -7.178 -1.615 1.00 60.88 88 THR A C 1
ATOM 695 O O . THR A 1 88 ? -9.376 -6.725 -1.460 1.00 60.88 88 THR A O 1
ATOM 698 N N . ILE A 1 89 ? -7.323 -6.538 -2.331 1.00 62.25 89 ILE A N 1
ATOM 699 C CA . ILE A 1 89 ? -7.562 -5.201 -2.900 1.00 62.25 89 ILE A CA 1
ATOM 700 C C . ILE A 1 89 ? -8.531 -5.264 -4.097 1.00 62.25 89 ILE A C 1
ATOM 702 O O . ILE A 1 89 ? -9.368 -4.378 -4.252 1.00 62.25 89 ILE A O 1
ATOM 706 N N . SER A 1 90 ? -8.472 -6.320 -4.916 1.00 59.12 90 SER A N 1
ATOM 707 C CA . SER A 1 90 ? -9.403 -6.491 -6.046 1.00 59.12 90 SER A CA 1
ATOM 708 C C . SER A 1 90 ? -10.855 -6.696 -5.603 1.00 59.12 90 SER A C 1
ATOM 710 O O . SER A 1 90 ? -11.753 -6.180 -6.259 1.00 59.12 90 SER A O 1
ATOM 712 N N . HIS A 1 91 ? -11.098 -7.348 -4.460 1.00 56.88 91 HIS A N 1
ATOM 713 C CA . HIS A 1 91 ? -12.459 -7.551 -3.940 1.00 56.88 91 HIS A CA 1
ATOM 714 C C . HIS A 1 91 ? -13.098 -6.270 -3.375 1.00 56.88 91 HIS A C 1
ATOM 716 O O . HIS A 1 91 ? -14.315 -6.196 -3.296 1.00 56.88 91 HIS A O 1
ATOM 722 N N . TYR A 1 92 ? -12.313 -5.243 -3.026 1.00 53.44 92 TYR A N 1
ATOM 723 C CA . TYR A 1 92 ? -12.850 -3.922 -2.654 1.00 53.44 92 TYR A CA 1
ATOM 724 C C . TYR A 1 92 ? -13.199 -3.045 -3.866 1.00 53.44 92 TYR A C 1
ATOM 726 O O . TYR A 1 92 ? -13.727 -1.952 -3.695 1.00 53.44 92 TYR A O 1
ATOM 734 N N . SER A 1 93 ? -12.863 -3.486 -5.083 1.00 45.84 93 SER A N 1
ATOM 735 C CA . SER A 1 93 ? -13.122 -2.739 -6.324 1.00 45.84 93 SER A CA 1
ATOM 736 C C . SER A 1 93 ? -14.412 -3.178 -7.026 1.00 45.84 93 SER A C 1
ATOM 738 O O . SER A 1 93 ? -14.685 -2.709 -8.129 1.00 45.84 93 SER A O 1
ATOM 740 N N . GLN A 1 94 ? -15.178 -4.092 -6.425 1.00 45.25 94 GLN A N 1
ATOM 741 C CA . GLN A 1 94 ? -16.481 -4.513 -6.932 1.00 45.25 94 GLN A CA 1
ATOM 742 C C . GLN A 1 94 ? -17.582 -3.836 -6.096 1.00 45.25 94 GLN A C 1
ATOM 744 O O . GLN A 1 94 ? -17.450 -3.829 -4.870 1.00 45.25 94 GLN A O 1
ATOM 749 N N . PRO A 1 95 ? -18.583 -3.206 -6.742 1.00 51.97 95 PRO A N 1
ATOM 750 C CA . PRO A 1 95 ? -19.652 -2.462 -6.075 1.00 51.97 95 PRO A CA 1
ATOM 751 C C . PRO A 1 95 ? -20.574 -3.350 -5.234 1.00 51.97 95 PRO A C 1
ATOM 753 O O . PRO A 1 95 ? -20.701 -4.554 -5.558 1.00 51.97 95 PRO A O 1
#

Sequence (95 aa):
MLFLDQDASLDRLLHAVTYISQNKKPINIKEINNKITANEFNVMMMLARGWSLTQIAGASQKSEKTIGAYKSNIARKLGKNNSRLKYTISHYSQP

pLDDT: mean 73.71, std 15.36, range [36.12, 92.38]

Organism: Citrobacter braakii (NCBI:txid57706)

InterPro domains:
  IPR000792 Transcription regulator LuxR, C-terminal [PF00196] (36-82)
  IPR000792 Transcription regulator LuxR, C-terminal [PR00038] (36-50)
  IPR000792 Transcription regulator LuxR, C-terminal [PR00038] (50-66)
  IPR000792 Transcription regulator LuxR, C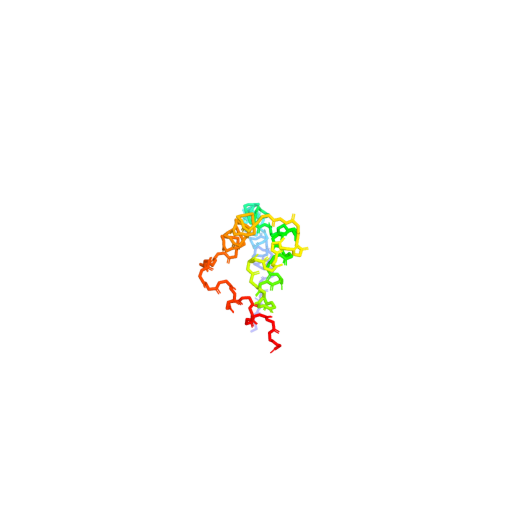-terminal [PR00038] (66-78)
  IPR016032 Signal transduction response regulator, C-terminal effector [SSF46894] (30-82)
  IPR036388 Winged helix-like DNA-binding domain superfamily [G3DSA:1.10.10.10] (6-92)

Secondary structure (DSSP, 8-state):
-----HHHHHHHHHHHHHHHHHT-----GGGGGGPPPHHHHHHHHHHHTT--HHHHHHHHT--HHHHHHHHHHHHHHTT--GGGHHHHHHHTT--

Radius of gyration: 23.92 Å; chains: 1; bounding box: 61×28×56 Å

Foldseek 3Di:
DDPPPVVVVVVVVVVVVVCCVVPVPPPPCVLVVLDQDPLLVQLLVVLLVVDDLVRSCVVVVHDSVVSVVSLVSPCVSVVHDSVCSSVVSNVVVDD